Protein AF-A0A399SM06-F1 (afdb_monomer)

Radius of gyration: 17.56 Å; Cα contacts (8 Å, |Δi|>4): 265; chains: 1; bounding box: 38×31×72 Å

Foldseek 3Di:
DEEEEFAAQLACQSLVQCVQQLHAYHYDPNRNNCDDDRYQPVVQVQLVDPPGLVPAQEYEYGADHDPHPSVLVSLLDPSYAAEYEADNVDDDPQRNVRHNYYYPDDHDDDHDPDPVVSNVNSCVRSVVSVVVVVVVVVVVPDDDDPPDPDD

Nearest PDB structures (foldseek):
  6o0j-assembly1_B  TM=7.279E-01  e=5.214E-04  Mycobacterium tuberculosis H37Rv
  5esu-assembly1_D  TM=7.263E-01  e=1.243E-03  Mycobacterium tuberculosis H37Rv
  5eso-assembly1_D  TM=7.348E-01  e=1.592E-03  Mycobacterium tuberculosis H37Rv
  5esu-assembly1_C  TM=7.561E-01  e=4.296E-03  Mycobacterium tuberculosis H37Rv
  5z2u-assembly1_H  TM=7.060E-01  e=1.312E-02  Escherichia coli K-12

Solvent-accessible surface area (backbone atoms only — not comparable to full-atom values): 8431 Å² total; per-residue (Å²): 90,62,36,30,34,19,8,40,75,26,36,53,63,43,37,54,51,17,59,73,61,50,23,33,24,40,39,36,83,70,5,61,26,66,52,72,94,42,42,21,85,43,35,72,64,42,44,76,34,88,85,43,43,82,60,44,36,29,39,40,33,20,37,43,72,80,91,51,76,58,56,50,52,55,37,46,36,92,74,26,49,17,34,37,44,48,82,70,90,62,78,80,81,47,49,82,76,34,62,72,44,74,44,76,70,85,80,82,77,88,75,69,96,50,62,67,60,42,51,48,56,26,47,54,49,39,51,53,26,47,52,54,50,53,52,51,53,53,61,72,68,52,80,81,71,79,82,76,80,76,134

Sequence (151 aa):
RTLVVAGHAAGEAAEELARAGGWPLAAEISSGSHFGPNLVVSFRELLAREGFGDRVERVIVYGHPTLTREVPLLVGREDVEAIVVGSTGGEDYDPRHRVTARPAAVRVVGAPADPADARRWLGTWVQASRAILDEATAAESAPLLPSGTTP

Secondary structure (DSSP, 8-state):
-EEEEE-BT--THHHHHHHHHT--EEE-GGGS---STTB-TTHHHHHHSTTTGGG--EEEEESB--S-SHHHHHHT-TTSEEEEES--SSS---GGG---B--S-----S--S-HHHHHHHHHHHHHHHHHHHHHHHHHHTS---------

Mean predicted aligned error: 5.32 Å

pLDDT: mean 92.34, std 9.84, range [53.38, 98.81]

Organism: NCBI:txid2301718

Structure (mmCIF, N/CA/C/O backbone):
data_AF-A0A399SM06-F1
#
_entry.id   AF-A0A399SM06-F1
#
loop_
_atom_site.group_PDB
_atom_site.id
_atom_site.type_symbol
_atom_site.label_atom_id
_atom_site.label_alt_id
_atom_site.label_comp_id
_atom_site.label_asym_id
_atom_site.label_entity_id
_atom_site.label_seq_id
_atom_site.pdbx_PDB_ins_code
_atom_site.Cartn_x
_atom_site.Cartn_y
_atom_site.Cartn_z
_atom_site.occupancy
_atom_site.B_iso_or_equiv
_atom_site.auth_seq_id
_atom_site.auth_comp_id
_atom_site.auth_asym_id
_atom_site.auth_atom_id
_atom_site.pdbx_PDB_model_num
ATOM 1 N N . ARG A 1 1 ? -7.417 -4.287 -5.714 1.00 96.38 1 ARG A N 1
ATOM 2 C CA . ARG A 1 1 ? -7.334 -3.244 -4.664 1.00 96.38 1 ARG A CA 1
ATOM 3 C C . ARG A 1 1 ? -5.888 -3.032 -4.254 1.00 96.38 1 ARG A C 1
ATOM 5 O O . ARG A 1 1 ? -5.252 -3.978 -3.803 1.00 96.38 1 ARG A O 1
ATOM 12 N N . THR A 1 2 ? -5.372 -1.818 -4.447 1.00 98.38 2 THR A N 1
ATOM 13 C CA . THR A 1 2 ? -3.944 -1.505 -4.276 1.00 98.38 2 THR A CA 1
ATOM 14 C C . THR A 1 2 ? -3.687 -0.769 -2.963 1.00 98.38 2 THR A C 1
ATOM 16 O O . THR A 1 2 ? -4.430 0.158 -2.636 1.00 98.38 2 THR A O 1
ATOM 19 N N . LEU A 1 3 ? -2.627 -1.145 -2.252 1.00 98.75 3 LEU A N 1
ATOM 20 C CA . LEU A 1 3 ? -2.037 -0.388 -1.144 1.00 98.75 3 LEU A CA 1
ATOM 21 C C . LEU A 1 3 ? -0.615 0.034 -1.532 1.00 98.75 3 LEU A C 1
ATOM 23 O O . LEU A 1 3 ? 0.152 -0.790 -2.035 1.00 98.75 3 LEU A O 1
ATOM 27 N N . VAL A 1 4 ? -0.253 1.294 -1.287 1.00 98.75 4 VAL A N 1
ATOM 28 C CA . VAL A 1 4 ? 1.141 1.743 -1.395 1.00 98.75 4 VAL A CA 1
ATOM 29 C C . VAL A 1 4 ? 1.762 1.734 -0.005 1.00 98.75 4 VAL A C 1
ATOM 31 O O . VAL A 1 4 ? 1.170 2.252 0.943 1.00 98.75 4 VAL A O 1
ATOM 34 N N . VAL A 1 5 ? 2.946 1.142 0.118 1.00 98.44 5 VAL A N 1
ATOM 35 C CA . VAL A 1 5 ? 3.715 1.095 1.363 1.00 98.44 5 VAL A CA 1
ATOM 36 C C . VAL A 1 5 ? 5.031 1.831 1.162 1.00 98.44 5 VAL A C 1
ATOM 38 O O . VAL A 1 5 ? 5.749 1.562 0.201 1.00 98.44 5 VAL A O 1
ATOM 41 N N . ALA A 1 6 ? 5.360 2.733 2.081 1.00 97.31 6 ALA A N 1
ATOM 42 C CA . ALA A 1 6 ? 6.620 3.463 2.072 1.00 97.31 6 ALA A CA 1
ATOM 43 C C . ALA A 1 6 ? 7.412 3.142 3.343 1.00 97.31 6 ALA A C 1
ATOM 45 O O . ALA A 1 6 ? 7.026 3.532 4.445 1.00 97.31 6 ALA A O 1
ATOM 46 N N . GLY A 1 7 ? 8.511 2.412 3.181 1.00 94.81 7 GLY A N 1
ATOM 47 C CA . GLY A 1 7 ? 9.475 2.131 4.238 1.00 94.81 7 GLY A CA 1
ATOM 48 C C . GLY A 1 7 ? 10.651 3.104 4.238 1.00 94.81 7 GLY A C 1
ATOM 49 O O . GLY A 1 7 ? 10.652 4.092 3.505 1.00 94.81 7 GLY A O 1
ATOM 50 N N . HIS A 1 8 ? 11.674 2.816 5.040 1.00 92.44 8 HIS A N 1
ATOM 51 C CA . HIS A 1 8 ? 12.915 3.589 5.074 1.00 92.44 8 HIS A CA 1
ATOM 52 C C . HIS A 1 8 ? 13.492 3.797 3.664 1.00 92.44 8 HIS A C 1
ATOM 54 O O . HIS A 1 8 ? 13.526 2.864 2.864 1.00 92.44 8 HIS A O 1
ATOM 60 N N . ALA A 1 9 ? 13.946 5.021 3.380 1.00 90.56 9 ALA A N 1
ATOM 61 C CA . ALA A 1 9 ? 14.507 5.428 2.089 1.00 90.56 9 ALA A CA 1
ATOM 62 C C . ALA A 1 9 ? 13.548 5.326 0.878 1.00 90.56 9 ALA A C 1
ATOM 64 O O . ALA A 1 9 ? 14.006 5.313 -0.261 1.00 90.56 9 ALA A O 1
ATOM 65 N N . ALA A 1 10 ? 12.226 5.303 1.091 1.00 93.75 10 ALA A N 1
ATOM 66 C CA . ALA A 1 10 ? 11.247 5.340 -0.001 1.00 93.75 10 ALA A CA 1
ATOM 67 C C . ALA A 1 10 ? 11.286 6.646 -0.821 1.00 93.75 10 ALA A C 1
ATOM 69 O O . ALA A 1 10 ? 11.052 6.617 -2.030 1.00 93.75 10 ALA A O 1
ATOM 70 N N . GLY A 1 11 ? 11.563 7.782 -0.169 1.00 93.69 11 GLY A N 1
ATOM 71 C CA . GLY A 1 11 ? 11.468 9.111 -0.780 1.00 93.69 11 GLY A CA 1
ATOM 72 C C . GLY A 1 11 ? 10.021 9.508 -1.086 1.00 93.69 11 GLY A C 1
ATOM 73 O O . GLY A 1 11 ? 9.090 8.821 -0.681 1.00 93.69 11 GLY A O 1
ATOM 74 N N . GLU A 1 12 ? 9.819 10.613 -1.805 1.00 96.25 12 GLU A N 1
ATOM 75 C CA . GLU A 1 12 ? 8.484 11.182 -2.084 1.00 96.25 12 GLU A CA 1
ATOM 76 C C . GLU A 1 12 ? 7.689 10.400 -3.148 1.00 96.25 12 GLU A C 1
ATOM 78 O O . GLU A 1 12 ? 6.464 10.486 -3.205 1.00 96.25 12 GLU A O 1
ATOM 83 N N . ALA A 1 13 ? 8.365 9.568 -3.949 1.00 96.19 13 ALA A N 1
ATOM 84 C CA . ALA A 1 13 ? 7.762 8.832 -5.063 1.00 96.19 13 ALA A CA 1
ATOM 85 C C . ALA A 1 13 ? 6.613 7.896 -4.640 1.00 96.19 13 ALA A C 1
ATOM 87 O O . ALA A 1 13 ? 5.709 7.622 -5.434 1.00 96.19 13 ALA A O 1
ATOM 88 N N . ALA A 1 14 ? 6.626 7.399 -3.398 1.00 97.62 14 ALA A N 1
ATOM 89 C CA . ALA A 1 14 ? 5.539 6.571 -2.887 1.00 97.62 14 ALA A CA 1
ATOM 90 C C . ALA A 1 14 ? 4.258 7.395 -2.665 1.00 97.62 14 ALA A C 1
ATOM 92 O O . ALA A 1 14 ? 3.171 6.944 -3.037 1.00 97.62 14 ALA A O 1
ATOM 93 N N . GLU A 1 15 ? 4.373 8.610 -2.118 1.00 98.44 15 GLU A N 1
ATOM 94 C CA . GLU A 1 15 ? 3.243 9.537 -1.987 1.00 98.44 15 GLU A CA 1
ATOM 95 C C . GLU A 1 15 ? 2.705 9.960 -3.352 1.00 98.44 15 GLU A C 1
ATOM 97 O O . GLU A 1 15 ? 1.494 9.889 -3.576 1.00 98.44 15 GLU A O 1
ATOM 102 N N . GLU A 1 16 ? 3.591 10.302 -4.289 1.00 98.19 16 GLU A N 1
ATOM 103 C CA . GLU A 1 16 ? 3.208 10.685 -5.650 1.00 98.19 16 GLU A CA 1
ATOM 104 C C . GLU A 1 16 ? 2.416 9.576 -6.350 1.00 98.19 16 GLU A C 1
ATOM 106 O O . GLU A 1 16 ? 1.356 9.832 -6.934 1.00 98.19 16 GLU A O 1
ATOM 111 N N . LEU A 1 17 ? 2.889 8.326 -6.256 1.00 98.44 17 LEU A N 1
ATOM 112 C CA . LEU A 1 17 ? 2.197 7.182 -6.840 1.00 98.44 17 LEU A CA 1
ATOM 113 C C . LEU A 1 17 ? 0.842 6.947 -6.164 1.00 98.44 17 LEU A C 1
ATOM 115 O O . LEU A 1 17 ? -0.163 6.749 -6.855 1.00 98.44 17 LEU A O 1
ATOM 119 N N . ALA A 1 18 ? 0.800 6.975 -4.829 1.00 98.56 18 ALA A N 1
ATOM 120 C CA . ALA A 1 18 ? -0.436 6.792 -4.077 1.00 98.56 18 ALA A CA 1
ATOM 121 C C . ALA A 1 18 ? -1.475 7.850 -4.465 1.00 98.56 18 ALA A C 1
ATOM 123 O O . ALA A 1 18 ? -2.635 7.513 -4.723 1.00 98.56 18 ALA A O 1
ATOM 124 N N . ARG A 1 19 ? -1.050 9.113 -4.579 1.00 98.19 19 ARG A N 1
ATOM 125 C CA . ARG A 1 19 ? -1.890 10.232 -5.008 1.00 98.19 19 ARG A CA 1
ATOM 126 C C . ARG A 1 19 ? -2.387 10.048 -6.437 1.00 98.19 19 ARG A C 1
ATOM 128 O O . ARG A 1 19 ? -3.592 10.144 -6.664 1.00 98.19 19 ARG A O 1
ATOM 135 N N . ALA A 1 20 ? -1.495 9.740 -7.378 1.00 97.50 20 ALA A N 1
ATOM 136 C CA . ALA A 1 20 ? -1.847 9.528 -8.781 1.00 97.50 20 ALA A CA 1
ATOM 137 C C . ALA A 1 20 ? -2.831 8.360 -8.970 1.00 97.50 20 ALA A C 1
ATOM 139 O O . ALA A 1 20 ? -3.706 8.417 -9.833 1.00 97.50 20 ALA A O 1
ATOM 140 N N . GLY A 1 21 ? -2.702 7.309 -8.155 1.00 97.12 21 GLY A N 1
ATOM 141 C CA . GLY A 1 21 ? -3.565 6.127 -8.204 1.00 97.12 21 GLY A CA 1
ATOM 142 C C . GLY A 1 21 ? -4.867 6.258 -7.418 1.00 97.12 21 GLY A C 1
ATOM 143 O O . GLY A 1 21 ? -5.770 5.442 -7.602 1.00 97.12 21 GLY A O 1
ATOM 144 N N . GLY A 1 22 ? -4.977 7.258 -6.538 1.00 97.75 22 GLY A N 1
ATOM 145 C CA . GLY A 1 22 ? -6.063 7.328 -5.564 1.00 97.75 22 GLY A CA 1
ATOM 146 C C . GLY A 1 22 ? -6.049 6.131 -4.610 1.00 97.75 22 GLY A C 1
ATOM 147 O O . GLY A 1 22 ? -7.100 5.559 -4.327 1.00 97.75 22 GLY A O 1
ATOM 148 N N . TRP A 1 23 ? -4.865 5.710 -4.161 1.00 98.62 23 TRP A N 1
ATOM 149 C CA . TRP A 1 23 ? -4.676 4.546 -3.291 1.00 98.62 23 TRP A CA 1
ATOM 150 C C . TRP A 1 23 ? -4.242 4.953 -1.884 1.00 98.62 23 TRP A C 1
ATOM 152 O O . TRP A 1 23 ? -3.543 5.959 -1.750 1.00 98.62 23 TRP A O 1
ATOM 162 N N . PRO A 1 24 ? -4.632 4.193 -0.843 1.00 98.81 24 PRO A N 1
ATOM 163 C CA . PRO A 1 24 ? -4.144 4.418 0.513 1.00 98.81 24 PRO A CA 1
ATOM 164 C C . PRO A 1 24 ? -2.618 4.305 0.578 1.00 98.81 24 PRO A C 1
ATOM 166 O O . PRO A 1 24 ? -2.021 3.454 -0.091 1.00 98.81 24 PRO A O 1
ATOM 169 N N . LEU A 1 25 ? -2.011 5.159 1.404 1.00 98.81 25 LEU A N 1
ATOM 170 C CA . LEU A 1 25 ? -0.574 5.201 1.656 1.00 98.81 25 LEU A CA 1
ATOM 171 C C . LEU A 1 25 ? -0.278 4.816 3.108 1.00 98.81 25 LEU A C 1
ATOM 173 O O . LEU A 1 25 ? -0.584 5.566 4.034 1.00 98.8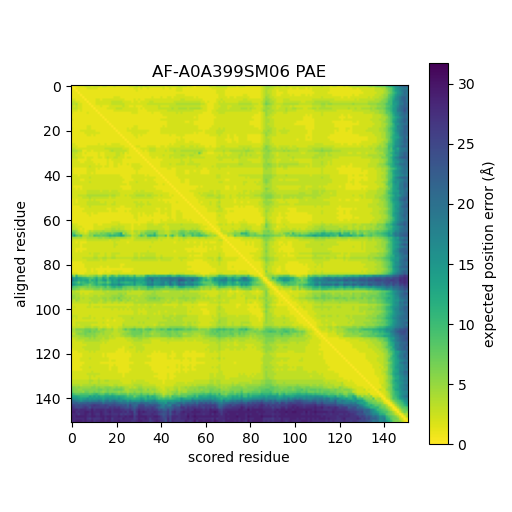1 25 LEU A O 1
ATOM 177 N N . ALA A 1 26 ? 0.357 3.663 3.293 1.00 98.44 26 ALA A N 1
ATOM 178 C CA . ALA A 1 26 ? 0.930 3.226 4.559 1.00 98.44 26 ALA A CA 1
ATOM 179 C C . ALA A 1 26 ? 2.416 3.608 4.590 1.00 98.44 26 ALA A C 1
ATOM 181 O O . ALA A 1 26 ? 3.271 2.867 4.104 1.00 98.44 26 ALA A O 1
ATOM 182 N N . ALA A 1 27 ? 2.722 4.793 5.113 1.00 97.94 27 ALA A N 1
ATOM 183 C CA . ALA A 1 27 ? 4.086 5.305 5.167 1.00 97.94 27 ALA A CA 1
ATOM 184 C C . ALA A 1 27 ? 4.643 5.234 6.589 1.00 97.94 27 ALA A C 1
ATOM 186 O O . ALA A 1 27 ? 3.981 5.625 7.544 1.00 97.94 27 ALA A O 1
ATOM 187 N N . GLU A 1 28 ? 5.882 4.777 6.733 1.00 95.50 28 GLU A N 1
ATOM 188 C CA . GLU A 1 28 ? 6.651 4.926 7.968 1.00 95.50 28 GLU A CA 1
ATOM 189 C C . GLU A 1 28 ? 7.140 6.372 8.106 1.00 95.50 28 GLU A C 1
ATOM 191 O O . GLU A 1 28 ? 7.423 7.036 7.110 1.00 95.50 28 GLU A O 1
ATOM 196 N N . ILE A 1 29 ? 7.293 6.876 9.333 1.00 94.44 29 ILE A N 1
ATOM 197 C CA . ILE A 1 29 ? 7.776 8.252 9.566 1.00 94.44 29 ILE A CA 1
ATOM 198 C C . ILE A 1 29 ? 9.169 8.467 8.944 1.00 94.44 29 ILE A C 1
ATOM 200 O O . ILE A 1 29 ? 9.463 9.532 8.412 1.00 94.44 29 ILE A O 1
ATOM 204 N N . SER A 1 30 ? 10.009 7.429 8.939 1.00 92.31 30 SER A N 1
ATOM 205 C CA . SER A 1 30 ? 11.358 7.429 8.357 1.00 92.31 30 SER A CA 1
ATOM 206 C C . SER A 1 30 ? 11.394 7.308 6.827 1.00 92.31 30 SER A C 1
ATOM 208 O O . SER A 1 30 ? 12.481 7.267 6.248 1.00 92.31 30 SER A O 1
ATOM 210 N N . SER A 1 31 ? 10.239 7.214 6.161 1.00 94.38 31 SER A N 1
ATOM 211 C CA . SER A 1 31 ? 10.170 6.918 4.726 1.00 94.38 31 SER A CA 1
ATOM 212 C C . SER A 1 31 ? 10.469 8.104 3.815 1.00 94.38 31 SER A C 1
ATOM 214 O O . SER A 1 31 ? 10.844 7.910 2.661 1.00 94.38 31 SER A O 1
ATOM 216 N N . GLY A 1 32 ? 10.276 9.330 4.309 1.00 95.12 32 GLY A N 1
ATOM 217 C CA . GLY A 1 32 ? 10.229 10.521 3.458 1.00 95.12 32 GLY A CA 1
ATOM 218 C C . GLY A 1 32 ? 8.938 10.642 2.636 1.00 95.12 32 GLY A C 1
ATOM 219 O O . GLY A 1 32 ? 8.870 11.498 1.770 1.00 95.12 32 GLY A O 1
ATOM 220 N N . SER A 1 33 ? 7.921 9.814 2.910 1.00 96.94 33 SER A N 1
ATOM 221 C CA . SER A 1 33 ? 6.596 9.816 2.262 1.00 96.94 33 SER A CA 1
ATOM 222 C C . SER A 1 33 ? 5.439 9.952 3.263 1.00 96.94 33 SER A C 1
ATOM 224 O O . SER A 1 33 ? 4.277 9.761 2.917 1.00 96.94 33 SER A O 1
ATOM 226 N N . HIS A 1 34 ? 5.724 10.257 4.533 1.00 97.19 34 HIS A N 1
ATOM 227 C CA . HIS A 1 34 ? 4.715 10.349 5.596 1.00 97.19 34 HIS A CA 1
ATOM 228 C C . HIS A 1 34 ? 3.930 11.677 5.544 1.00 97.19 34 HIS A C 1
ATOM 230 O O . HIS A 1 34 ? 3.930 12.467 6.490 1.00 97.19 34 HIS A O 1
ATOM 236 N N . PHE A 1 35 ? 3.281 11.952 4.414 1.00 97.69 35 PHE A N 1
ATOM 237 C CA . PHE A 1 35 ? 2.469 13.145 4.186 1.00 97.69 35 PHE A CA 1
ATOM 238 C C . PHE A 1 35 ? 1.405 12.894 3.107 1.00 97.69 35 PHE A C 1
ATOM 240 O O . PHE A 1 35 ? 1.320 11.818 2.522 1.00 97.69 35 PHE A O 1
ATOM 247 N N . GLY A 1 36 ? 0.583 13.911 2.844 1.00 97.56 36 GLY A N 1
ATOM 248 C CA . GLY A 1 36 ? -0.374 13.901 1.741 1.00 97.56 36 GLY A CA 1
ATOM 249 C C . GLY A 1 36 ? -1.776 13.408 2.120 1.00 97.56 36 GLY A C 1
ATOM 250 O O . GLY A 1 36 ? -2.009 12.901 3.218 1.00 97.56 36 GLY A O 1
ATOM 251 N N . PRO A 1 37 ? -2.753 13.586 1.213 1.00 97.25 37 PRO A N 1
ATOM 252 C CA . PRO A 1 37 ? -4.167 13.334 1.496 1.00 97.25 37 PRO A CA 1
ATOM 253 C C . PRO A 1 37 ? -4.514 11.846 1.626 1.00 97.25 37 PRO A C 1
ATOM 255 O O . PRO A 1 37 ? -5.540 11.511 2.217 1.00 97.25 37 PRO A O 1
ATOM 258 N N . ASN A 1 38 ? -3.670 10.966 1.084 1.00 98.62 38 ASN A N 1
ATOM 259 C CA . ASN A 1 38 ? -3.899 9.523 1.067 1.00 98.62 38 ASN A CA 1
ATOM 260 C C . ASN A 1 38 ? -3.225 8.796 2.238 1.00 98.62 38 ASN A C 1
ATOM 262 O O . ASN A 1 38 ? -3.347 7.573 2.344 1.00 98.62 38 ASN A O 1
ATOM 266 N N . LEU A 1 39 ? -2.504 9.532 3.089 1.00 98.56 39 LEU A N 1
ATOM 267 C CA . LEU A 1 39 ? -1.793 8.983 4.231 1.00 98.56 39 LEU A CA 1
ATOM 268 C C . LEU A 1 39 ? -2.762 8.318 5.213 1.00 98.56 39 LEU A C 1
ATOM 270 O O . LEU A 1 39 ? -3.734 8.917 5.677 1.00 98.56 39 LEU A O 1
ATOM 274 N N . VAL A 1 40 ? -2.438 7.081 5.563 1.00 98.44 40 VAL A N 1
ATOM 275 C CA . VAL A 1 40 ? -3.092 6.296 6.601 1.00 98.44 40 VAL A CA 1
ATOM 276 C C . VAL A 1 40 ? -2.146 6.268 7.795 1.00 98.44 40 VAL A C 1
ATOM 278 O O . VAL A 1 40 ? -1.221 5.467 7.840 1.00 98.44 40 VAL A O 1
ATOM 281 N N . VAL A 1 41 ? -2.350 7.155 8.764 1.00 97.00 41 VAL A N 1
ATOM 282 C CA . VAL A 1 41 ? -1.455 7.285 9.928 1.00 97.00 41 VAL A CA 1
ATOM 283 C C . VAL A 1 41 ? -1.513 6.033 10.811 1.00 97.00 41 VAL A C 1
ATOM 285 O O . VAL A 1 41 ? -0.487 5.502 11.228 1.00 97.00 41 VAL A O 1
ATOM 288 N N . SER A 1 42 ? -2.713 5.494 11.022 1.00 96.75 42 SER A N 1
ATOM 289 C CA . SER A 1 42 ? -2.966 4.314 11.859 1.00 96.75 42 SER A CA 1
ATOM 290 C C . SER A 1 42 ? -2.861 3.004 11.069 1.00 96.75 42 SER A C 1
ATOM 292 O O . SER A 1 42 ? -3.524 2.018 11.393 1.00 96.75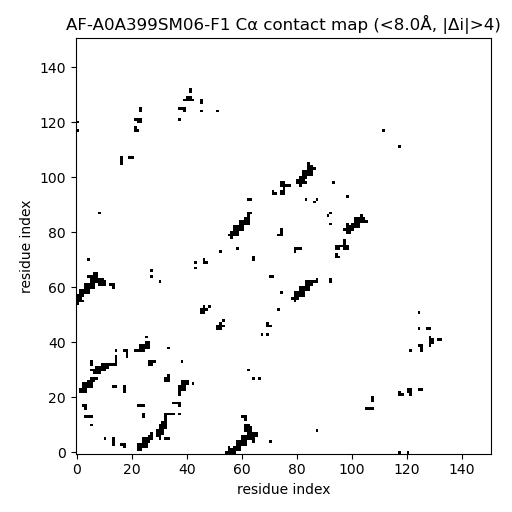 42 SER A O 1
ATOM 294 N N . PHE A 1 43 ? -2.050 2.972 10.002 1.00 96.62 43 PHE A N 1
ATOM 295 C CA . PHE A 1 43 ? -1.979 1.827 9.086 1.00 96.62 43 PHE A CA 1
ATOM 296 C C . PHE A 1 43 ? -1.595 0.520 9.784 1.00 96.62 43 PHE A C 1
ATOM 298 O O . PHE A 1 43 ? -2.071 -0.537 9.386 1.00 96.62 43 PHE A O 1
ATOM 305 N N . ARG A 1 44 ? -0.765 0.584 10.832 1.00 94.69 44 ARG A N 1
ATOM 306 C CA . ARG A 1 44 ? -0.317 -0.589 11.599 1.00 94.69 44 ARG A CA 1
ATOM 307 C C . ARG A 1 44 ? -1.491 -1.349 12.207 1.00 94.69 44 ARG A C 1
ATOM 309 O O . ARG A 1 44 ? -1.577 -2.560 12.061 1.00 94.69 44 ARG A O 1
ATOM 316 N N . GLU A 1 45 ? -2.405 -0.621 12.842 1.00 95.38 45 GLU A N 1
ATOM 317 C CA . GLU A 1 45 ? -3.613 -1.198 13.429 1.00 95.38 45 GLU A CA 1
ATOM 318 C C . GLU A 1 45 ? -4.577 -1.672 12.338 1.00 95.38 45 GLU A C 1
ATOM 320 O O . GLU A 1 45 ? -5.091 -2.786 12.398 1.00 95.38 45 GLU A O 1
ATOM 325 N N . LEU A 1 46 ? -4.785 -0.853 11.302 1.00 97.44 46 LEU A N 1
ATOM 326 C CA . LEU A 1 46 ? -5.707 -1.186 10.219 1.00 97.44 46 LEU A CA 1
ATOM 327 C C . LEU A 1 46 ? -5.271 -2.428 9.439 1.00 97.44 46 LEU A C 1
ATOM 329 O O . LEU A 1 46 ? -6.118 -3.237 9.090 1.00 97.44 46 LEU A O 1
ATOM 333 N N . LEU A 1 47 ? -3.974 -2.644 9.213 1.00 96.75 47 LEU A N 1
ATOM 334 C CA . LEU A 1 47 ? -3.486 -3.849 8.536 1.00 96.75 47 LEU A CA 1
ATOM 335 C C . LEU A 1 47 ? -3.856 -5.148 9.270 1.00 96.75 47 LEU A C 1
ATOM 337 O O . LEU A 1 47 ? -4.005 -6.178 8.617 1.00 96.75 47 LEU A O 1
ATOM 341 N N . ALA A 1 48 ? -4.018 -5.100 10.594 1.00 94.19 48 ALA A N 1
ATOM 342 C CA . ALA A 1 48 ? -4.430 -6.241 11.409 1.00 94.19 48 ALA A CA 1
ATOM 343 C C . ALA A 1 48 ? -5.961 -6.384 11.538 1.00 94.19 48 ALA A C 1
ATOM 345 O O . ALA A 1 48 ? -6.435 -7.389 12.068 1.00 94.19 48 ALA A O 1
ATOM 346 N N . ARG A 1 49 ? -6.742 -5.396 11.078 1.00 95.38 49 ARG A N 1
ATOM 347 C CA . ARG A 1 49 ? -8.209 -5.385 11.173 1.00 95.38 49 ARG A CA 1
ATOM 348 C C . ARG A 1 49 ? -8.851 -6.024 9.940 1.00 95.38 49 ARG A C 1
ATOM 350 O O . ARG A 1 49 ? -8.401 -5.829 8.813 1.00 95.38 49 ARG A O 1
ATOM 357 N N . GLU A 1 50 ? -9.943 -6.752 10.166 1.00 94.88 50 GLU A N 1
ATOM 358 C CA . GLU A 1 50 ? -10.786 -7.297 9.097 1.00 94.88 50 GLU A CA 1
ATOM 359 C C . GLU A 1 50 ? -11.347 -6.168 8.219 1.00 94.88 50 GLU A C 1
ATOM 361 O O . GLU A 1 50 ? -11.721 -5.097 8.710 1.00 94.88 50 GLU A O 1
ATOM 366 N N . GLY A 1 51 ? -11.406 -6.400 6.910 1.00 95.06 51 GLY A N 1
ATOM 367 C CA . GLY A 1 51 ? -11.872 -5.428 5.927 1.00 95.06 51 GLY A CA 1
ATOM 368 C C . GLY A 1 51 ? -10.786 -4.509 5.357 1.00 95.06 51 GLY A C 1
ATOM 369 O O . GLY A 1 51 ? -11.092 -3.709 4.465 1.00 95.06 51 GLY A O 1
ATOM 370 N N . PHE A 1 52 ? -9.543 -4.633 5.821 1.00 97.50 52 PHE A N 1
ATOM 371 C CA . PHE A 1 52 ? -8.405 -3.804 5.435 1.00 97.50 52 PHE A CA 1
ATOM 372 C C . PHE A 1 52 ? -7.296 -4.655 4.825 1.00 97.50 52 PHE A C 1
ATOM 374 O O . PHE A 1 52 ? -7.281 -4.838 3.605 1.00 97.50 52 PHE A O 1
ATOM 381 N N . GLY A 1 53 ? -6.369 -5.161 5.647 1.00 96.50 53 GLY A N 1
ATOM 382 C CA . GLY A 1 53 ? -5.212 -5.924 5.180 1.00 96.50 53 GLY A CA 1
ATOM 383 C C . GLY A 1 53 ? -5.630 -7.136 4.352 1.00 96.50 53 GLY A C 1
ATOM 384 O O . GLY A 1 53 ? -5.133 -7.322 3.246 1.00 96.50 53 GLY A O 1
ATOM 385 N N . ASP A 1 54 ? -6.617 -7.892 4.830 1.00 96.44 54 ASP A N 1
ATOM 386 C CA . ASP A 1 54 ? -7.250 -9.047 4.175 1.00 96.44 54 ASP A CA 1
ATOM 387 C C . ASP A 1 54 ? -7.837 -8.735 2.785 1.00 96.44 54 ASP A C 1
ATOM 389 O O . ASP A 1 54 ? -7.835 -9.603 1.916 1.00 96.44 54 ASP A O 1
ATOM 393 N N . ARG A 1 55 ? -8.259 -7.493 2.525 1.00 97.69 55 ARG A N 1
ATOM 394 C CA . ARG A 1 55 ? -8.850 -7.074 1.237 1.00 97.69 55 ARG A CA 1
ATOM 395 C C . ARG A 1 55 ? -7.854 -6.479 0.243 1.00 97.69 55 ARG A C 1
ATOM 397 O O . ARG A 1 55 ? -8.263 -6.055 -0.842 1.00 97.69 55 ARG A O 1
ATOM 404 N N . VAL A 1 56 ? -6.578 -6.377 0.609 1.00 98.44 56 VAL A N 1
ATOM 405 C CA . VAL A 1 56 ? -5.517 -5.959 -0.314 1.00 98.44 56 VAL A CA 1
ATOM 406 C C . VAL A 1 56 ? -5.263 -7.080 -1.322 1.00 98.44 56 VAL A C 1
ATOM 408 O O . VAL A 1 56 ? -5.085 -8.224 -0.932 1.00 98.44 56 VAL A O 1
ATOM 411 N N . GLU A 1 57 ? -5.211 -6.728 -2.607 1.00 98.19 57 GLU A N 1
ATOM 412 C CA . GLU A 1 57 ? -4.908 -7.655 -3.716 1.00 98.19 57 GLU A CA 1
ATOM 413 C C . GLU A 1 57 ? -3.554 -7.327 -4.367 1.00 98.19 57 GLU A C 1
ATOM 415 O O . GLU A 1 57 ? -2.951 -8.155 -5.042 1.00 98.19 57 GLU A O 1
ATOM 420 N N . ARG A 1 58 ? -3.071 -6.091 -4.191 1.00 98.56 58 ARG A N 1
ATOM 421 C CA . ARG A 1 58 ? -1.777 -5.624 -4.690 1.00 98.56 58 ARG A CA 1
ATOM 422 C C . ARG A 1 58 ? -1.125 -4.699 -3.677 1.00 98.56 58 ARG A C 1
ATOM 424 O O . ARG A 1 58 ? -1.767 -3.758 -3.203 1.00 98.56 58 ARG A O 1
ATOM 431 N N . VAL A 1 59 ? 0.159 -4.908 -3.420 1.00 98.50 59 VAL A N 1
ATOM 432 C CA . VAL A 1 59 ? 0.988 -4.007 -2.619 1.00 98.50 59 VAL A CA 1
ATOM 433 C C . VAL A 1 59 ? 2.158 -3.490 -3.447 1.00 98.50 59 VAL A C 1
ATOM 435 O O . VAL A 1 59 ? 2.863 -4.261 -4.095 1.00 98.50 59 VAL A O 1
ATOM 438 N N . ILE A 1 60 ? 2.348 -2.171 -3.442 1.00 98.44 60 ILE A N 1
ATOM 439 C CA . ILE A 1 60 ? 3.490 -1.512 -4.082 1.00 98.44 60 ILE A CA 1
ATOM 440 C C . ILE A 1 60 ? 4.355 -0.926 -2.976 1.00 98.44 60 ILE A C 1
ATOM 442 O O . ILE A 1 60 ? 3.937 0.006 -2.289 1.00 98.44 60 ILE A O 1
ATOM 446 N N . VAL A 1 61 ? 5.536 -1.499 -2.781 1.00 97.75 61 VAL A N 1
ATOM 447 C CA . VAL A 1 61 ? 6.458 -1.152 -1.703 1.00 97.75 61 VAL A CA 1
ATOM 448 C C . VAL A 1 61 ? 7.589 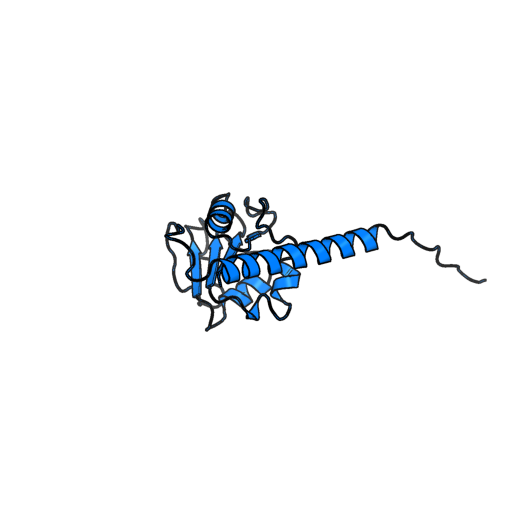-0.300 -2.256 1.00 97.75 61 VAL A C 1
ATOM 450 O O . VAL A 1 61 ? 8.264 -0.694 -3.204 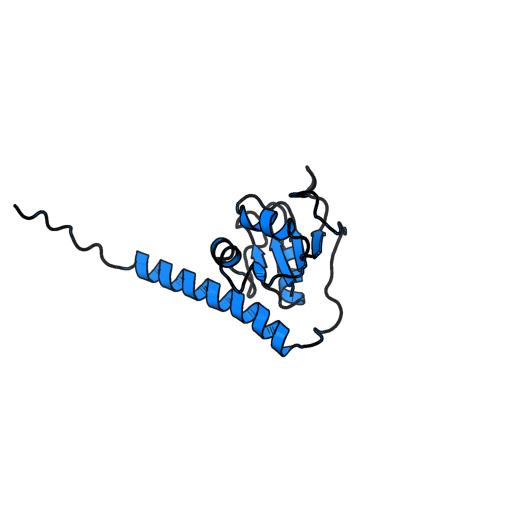1.00 97.75 61 VAL A O 1
ATOM 453 N N . TYR A 1 62 ? 7.818 0.843 -1.626 1.00 96.69 62 TYR A N 1
ATOM 454 C CA . TYR A 1 62 ? 9.007 1.664 -1.811 1.00 96.69 62 TYR A CA 1
ATOM 455 C C . TYR A 1 62 ? 9.881 1.579 -0.559 1.00 96.69 62 TYR A C 1
ATOM 457 O O . TYR A 1 62 ? 9.370 1.623 0.564 1.00 96.69 62 TYR A O 1
ATOM 465 N N . GLY A 1 63 ? 11.197 1.496 -0.754 1.00 93.25 63 GLY A N 1
ATOM 466 C CA . GLY A 1 63 ? 12.163 1.419 0.341 1.00 93.25 63 GLY A CA 1
ATOM 467 C C . GLY A 1 63 ? 12.050 0.133 1.169 1.00 93.25 63 GLY A C 1
ATOM 468 O O . GLY A 1 63 ? 11.600 -0.907 0.684 1.00 93.25 63 GLY A O 1
ATOM 469 N N . HIS A 1 64 ? 12.451 0.217 2.439 1.00 93.25 64 HIS A N 1
ATOM 470 C CA . HIS A 1 64 ? 12.469 -0.906 3.382 1.00 93.25 64 HIS A CA 1
ATOM 471 C C . HIS A 1 64 ? 11.536 -0.692 4.569 1.00 93.25 64 HIS A C 1
ATOM 473 O O . HIS A 1 64 ? 11.879 0.046 5.494 1.00 93.25 64 HIS A O 1
ATOM 479 N N . PRO A 1 65 ? 10.358 -1.329 4.586 1.00 93.56 65 PRO A N 1
ATOM 480 C CA . PRO A 1 65 ? 9.498 -1.329 5.763 1.00 93.56 65 PRO A CA 1
ATOM 481 C C . PRO A 1 65 ? 10.189 -2.022 6.946 1.00 93.56 65 PRO A C 1
ATOM 483 O O . PRO A 1 65 ? 10.582 -3.187 6.841 1.00 93.56 65 PRO A O 1
ATOM 486 N N . THR A 1 66 ? 10.334 -1.316 8.068 1.00 88.44 66 THR A N 1
ATOM 487 C CA . THR A 1 66 ? 11.098 -1.776 9.249 1.00 88.44 66 THR A CA 1
ATOM 488 C C . THR A 1 66 ? 10.346 -1.652 10.572 1.00 88.44 66 THR A C 1
ATOM 490 O O . THR A 1 66 ? 10.720 -2.295 11.553 1.00 88.44 66 THR A O 1
ATOM 493 N N . LEU A 1 67 ? 9.271 -0.865 10.625 1.00 83.94 67 LEU A N 1
ATOM 494 C CA . LEU A 1 67 ? 8.578 -0.506 11.866 1.00 83.94 67 LEU A CA 1
ATOM 495 C C . LEU A 1 67 ? 7.314 -1.338 12.122 1.00 83.94 67 LEU A C 1
ATOM 497 O O . LEU A 1 67 ? 6.692 -1.214 13.180 1.00 83.94 67 LEU A O 1
ATOM 501 N N . THR A 1 68 ? 6.920 -2.171 11.157 1.00 86.12 68 THR A N 1
ATOM 502 C CA . THR A 1 68 ? 5.612 -2.840 11.138 1.00 86.12 68 THR A CA 1
ATOM 503 C C . THR A 1 68 ? 5.756 -4.289 10.677 1.00 86.12 68 THR A C 1
ATOM 505 O O . THR A 1 68 ? 6.234 -4.544 9.572 1.00 86.12 68 THR A O 1
ATOM 508 N N . ARG A 1 69 ? 5.326 -5.255 11.502 1.00 91.44 69 ARG A N 1
ATOM 509 C CA . ARG A 1 69 ? 5.390 -6.698 11.173 1.00 91.44 69 ARG A CA 1
ATOM 510 C C . ARG A 1 69 ? 4.275 -7.124 10.219 1.00 91.44 69 ARG A C 1
ATOM 512 O O . ARG A 1 69 ? 4.373 -8.152 9.555 1.00 91.44 69 ARG A O 1
ATOM 519 N N . GLU A 1 70 ? 3.232 -6.320 10.134 1.00 94.00 70 GLU A N 1
ATOM 520 C CA . GLU A 1 70 ? 2.049 -6.544 9.320 1.00 94.00 70 GLU A CA 1
ATOM 521 C C . GLU A 1 70 ? 2.364 -6.389 7.825 1.00 94.00 70 GLU A C 1
ATOM 523 O O . GLU A 1 70 ? 1.804 -7.107 7.003 1.00 94.00 70 GLU A O 1
ATOM 528 N N . VAL A 1 71 ? 3.326 -5.533 7.460 1.00 95.31 71 VAL A N 1
ATOM 529 C CA . VAL A 1 71 ? 3.759 -5.364 6.062 1.00 95.31 71 VAL A CA 1
ATOM 530 C C . VAL A 1 71 ? 4.400 -6.638 5.489 1.00 95.31 71 VAL A C 1
ATOM 532 O O . VAL A 1 71 ? 3.915 -7.121 4.466 1.00 95.31 71 VAL A O 1
ATOM 535 N N . PRO A 1 72 ? 5.430 -7.253 6.107 1.00 95.06 72 PRO A N 1
ATOM 536 C CA . PRO A 1 72 ? 5.991 -8.499 5.587 1.00 95.06 72 PRO A CA 1
ATOM 537 C C . PRO A 1 72 ? 5.010 -9.681 5.663 1.00 95.06 72 PRO A C 1
ATOM 539 O O . PRO A 1 72 ? 5.170 -10.649 4.922 1.00 95.06 72 PRO A O 1
ATOM 542 N N . LEU A 1 73 ? 3.993 -9.638 6.534 1.00 95.00 73 LEU A N 1
ATOM 543 C CA . LEU A 1 73 ? 2.889 -10.606 6.516 1.00 95.00 73 LEU A CA 1
ATOM 544 C C . LEU A 1 73 ? 1.994 -10.416 5.289 1.00 95.00 73 LEU A C 1
ATOM 546 O O . LEU A 1 73 ? 1.710 -11.393 4.602 1.00 95.00 73 LEU A O 1
ATOM 550 N N . LEU A 1 74 ? 1.607 -9.173 4.993 1.00 96.06 74 LEU A N 1
ATOM 551 C CA . LEU A 1 74 ? 0.810 -8.825 3.820 1.00 96.06 74 LEU A CA 1
ATOM 552 C C . LEU A 1 74 ? 1.524 -9.205 2.517 1.00 96.06 74 LEU A C 1
ATOM 554 O O . LEU A 1 74 ? 0.922 -9.846 1.663 1.00 96.06 74 LEU A O 1
ATOM 558 N N . VAL A 1 75 ? 2.807 -8.856 2.383 1.00 96.50 75 VAL A N 1
ATOM 559 C CA . VAL A 1 75 ? 3.626 -9.206 1.206 1.00 96.50 75 VAL A CA 1
ATOM 560 C C . VAL A 1 75 ? 3.767 -10.724 1.046 1.00 96.50 75 VAL A C 1
ATOM 562 O O . VAL A 1 75 ? 3.888 -11.222 -0.064 1.00 96.50 75 VAL A O 1
ATOM 565 N N . GLY A 1 76 ? 3.730 -11.470 2.150 1.00 95.69 76 GLY A N 1
ATOM 566 C CA . GLY A 1 76 ? 3.856 -12.925 2.157 1.00 95.69 76 GLY A CA 1
ATOM 567 C C . GLY A 1 76 ? 2.638 -13.714 1.693 1.00 95.69 76 GLY A C 1
ATOM 568 O O . GLY A 1 76 ? 2.704 -14.945 1.684 1.00 95.69 76 GLY A O 1
ATOM 569 N N . ARG A 1 77 ? 1.522 -13.049 1.399 1.00 96.69 77 ARG A N 1
ATOM 570 C CA . ARG A 1 77 ? 0.270 -13.703 1.026 1.00 96.69 77 ARG A CA 1
ATOM 571 C C . ARG A 1 77 ? 0.277 -14.151 -0.429 1.00 96.69 77 ARG A C 1
ATOM 573 O O . ARG A 1 77 ? 0.759 -13.446 -1.303 1.00 96.69 77 ARG A O 1
ATOM 580 N N . GLU A 1 78 ? -0.304 -15.319 -0.686 1.00 95.25 78 GLU A N 1
ATOM 581 C CA . GLU A 1 78 ? -0.353 -15.896 -2.036 1.00 95.25 78 GLU A CA 1
ATOM 582 C C . GLU A 1 78 ? -1.349 -15.187 -2.959 1.00 95.25 78 GLU A C 1
ATOM 584 O O . GLU A 1 78 ? -1.191 -15.221 -4.175 1.00 95.25 78 GLU A O 1
ATOM 589 N N . ASP A 1 79 ? -2.358 -14.534 -2.386 1.00 96.44 79 ASP A N 1
ATOM 590 C CA . ASP A 1 79 ? -3.385 -13.779 -3.101 1.00 96.44 79 ASP A CA 1
ATOM 591 C C . ASP A 1 79 ? -3.036 -12.289 -3.273 1.00 96.44 79 ASP A C 1
ATOM 593 O O . ASP A 1 79 ? -3.875 -11.506 -3.719 1.00 96.44 79 ASP A O 1
ATOM 597 N N . VAL A 1 80 ? -1.801 -11.893 -2.940 1.00 98.31 80 VAL A N 1
ATOM 598 C CA . VAL A 1 80 ? -1.314 -10.514 -3.049 1.00 98.31 80 VAL A CA 1
ATOM 599 C C . VAL A 1 80 ? -0.200 -10.421 -4.085 1.00 98.31 80 VAL A C 1
ATOM 601 O O . VAL A 1 80 ? 0.856 -11.032 -3.952 1.00 98.31 80 VAL A O 1
ATOM 604 N N . GLU A 1 81 ? -0.399 -9.576 -5.095 1.00 98.50 81 GLU A N 1
ATOM 605 C CA . GLU A 1 81 ? 0.671 -9.182 -6.010 1.00 98.50 81 GLU A CA 1
ATOM 606 C C . GLU A 1 81 ? 1.601 -8.177 -5.313 1.00 98.50 81 GLU A C 1
ATOM 608 O O . GLU A 1 81 ? 1.200 -7.047 -5.012 1.00 98.50 81 GLU A O 1
ATOM 613 N N . ALA A 1 82 ? 2.848 -8.575 -5.059 1.00 97.94 82 ALA A N 1
ATOM 614 C CA . ALA A 1 82 ? 3.831 -7.749 -4.366 1.00 97.94 82 ALA A CA 1
ATOM 615 C C . ALA A 1 82 ? 4.858 -7.156 -5.336 1.00 97.94 82 ALA A C 1
ATOM 617 O O . ALA A 1 82 ? 5.658 -7.870 -5.941 1.00 97.94 82 ALA A O 1
ATOM 618 N N . ILE A 1 83 ? 4.865 -5.831 -5.456 1.00 97.88 83 ILE A N 1
ATOM 619 C CA . ILE A 1 83 ? 5.778 -5.084 -6.325 1.00 97.88 83 ILE A CA 1
ATOM 620 C C . ILE A 1 83 ? 6.698 -4.250 -5.439 1.00 97.88 83 ILE A C 1
ATOM 622 O O . ILE A 1 83 ? 6.216 -3.397 -4.699 1.00 97.88 83 ILE A O 1
ATOM 626 N N . VAL A 1 84 ? 8.011 -4.462 -5.519 1.00 96.44 84 VAL A N 1
ATOM 627 C CA . VAL A 1 84 ? 9.008 -3.651 -4.796 1.00 96.44 84 VAL A CA 1
ATOM 628 C C . VAL A 1 84 ? 9.699 -2.724 -5.786 1.00 96.44 84 VAL A C 1
ATOM 630 O O . VAL A 1 84 ? 10.228 -3.184 -6.792 1.00 96.44 84 VAL A O 1
ATOM 633 N N . VAL A 1 85 ? 9.668 -1.419 -5.537 1.00 95.56 85 VAL A N 1
ATOM 634 C CA . VAL A 1 85 ? 10.116 -0.406 -6.498 1.00 95.56 85 VAL A CA 1
ATOM 635 C C . VAL A 1 85 ? 11.477 0.157 -6.112 1.00 95.56 85 VAL A C 1
ATOM 637 O O . VAL A 1 85 ? 11.685 0.589 -4.978 1.00 95.56 85 VAL A O 1
ATOM 640 N N . GLY A 1 86 ? 12.368 0.227 -7.101 1.00 83.50 86 GLY A N 1
ATOM 641 C CA . GLY A 1 86 ? 13.692 0.829 -6.966 1.00 83.50 86 GLY A CA 1
ATOM 642 C C . GLY A 1 86 ? 14.735 -0.092 -6.330 1.00 83.50 86 GLY A C 1
ATOM 643 O O . GLY A 1 86 ? 14.457 -1.223 -5.939 1.00 83.50 86 GLY A O 1
ATOM 644 N N . SER A 1 87 ? 15.969 0.408 -6.261 1.00 67.50 87 SER A N 1
ATOM 645 C CA . SER A 1 87 ? 17.055 -0.223 -5.511 1.00 67.50 87 SER A CA 1
ATOM 646 C C . SER A 1 87 ? 17.086 0.375 -4.115 1.00 67.50 87 SER A C 1
ATOM 648 O O . SER A 1 87 ? 17.050 1.594 -3.959 1.00 67.50 87 SER A O 1
ATOM 650 N N . THR A 1 88 ? 17.189 -0.471 -3.103 1.00 62.41 88 THR A N 1
ATOM 651 C CA . THR A 1 88 ? 17.264 -0.021 -1.717 1.00 62.41 88 THR A CA 1
ATOM 652 C C . THR A 1 88 ? 18.689 0.319 -1.257 1.00 62.41 88 THR A C 1
ATOM 654 O O . THR A 1 88 ? 18.904 0.620 -0.086 1.00 62.41 88 THR A O 1
ATOM 657 N N . GLY A 1 89 ? 19.687 0.259 -2.154 1.00 61.88 89 GLY A N 1
ATOM 658 C CA . GLY A 1 89 ? 21.098 0.511 -1.822 1.00 61.88 89 GLY A CA 1
ATOM 659 C C . GLY A 1 89 ? 21.701 -0.473 -0.806 1.00 61.88 89 GLY A C 1
ATOM 660 O O . GLY A 1 89 ? 22.816 -0.256 -0.336 1.00 61.88 89 GLY A O 1
ATOM 661 N N . GLY A 1 90 ? 20.972 -1.542 -0.473 1.00 70.62 90 GLY A N 1
ATOM 662 C CA . GLY A 1 90 ? 21.309 -2.553 0.524 1.00 70.62 90 GLY A CA 1
ATOM 663 C C . GLY A 1 90 ? 20.690 -3.904 0.161 1.00 70.62 90 GLY A C 1
ATOM 664 O O . GLY A 1 90 ? 20.552 -4.221 -1.017 1.00 70.62 90 GLY A O 1
ATOM 665 N N . GLU A 1 91 ? 20.330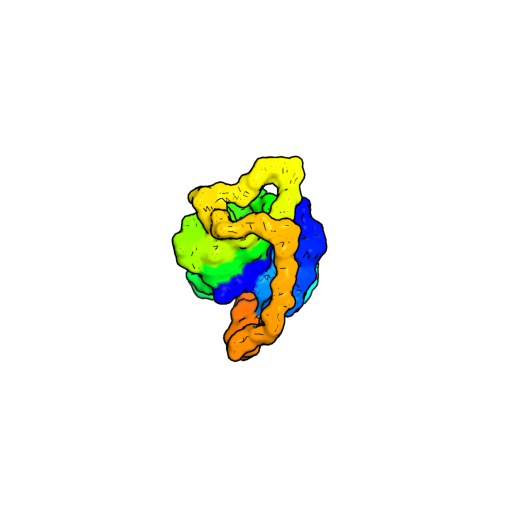 -4.706 1.165 1.00 79.94 91 GLU A N 1
ATOM 666 C CA . GLU A 1 91 ? 19.649 -5.990 0.947 1.00 79.94 91 GLU A CA 1
ATOM 667 C C . GLU A 1 91 ? 18.299 -5.781 0.251 1.00 79.94 91 GLU A C 1
ATOM 669 O O . GLU A 1 91 ? 17.576 -4.835 0.559 1.00 79.94 91 GLU A O 1
ATOM 674 N N . ASP A 1 92 ? 17.928 -6.658 -0.676 1.00 84.62 92 ASP A N 1
ATOM 675 C CA . ASP A 1 92 ? 16.619 -6.579 -1.313 1.00 84.62 92 ASP A CA 1
ATOM 676 C C . ASP A 1 92 ? 15.509 -6.859 -0.295 1.00 84.62 92 ASP A C 1
ATOM 678 O O . ASP A 1 92 ? 15.521 -7.861 0.419 1.00 84.62 92 ASP A O 1
ATOM 682 N N . TYR A 1 93 ? 14.493 -5.994 -0.249 1.00 90.62 93 TYR A N 1
ATOM 683 C CA . TYR A 1 93 ? 13.293 -6.295 0.524 1.00 90.62 93 TYR A CA 1
ATOM 684 C C . TYR A 1 93 ? 12.562 -7.476 -0.130 1.00 90.62 93 TYR A C 1
ATOM 686 O O . TYR A 1 93 ? 11.960 -7.313 -1.194 1.00 90.62 93 TYR A O 1
ATOM 694 N N . ASP A 1 94 ? 12.649 -8.673 0.455 1.00 92.19 94 ASP A N 1
ATOM 695 C CA . ASP A 1 94 ? 11.958 -9.885 -0.016 1.00 92.19 94 ASP A CA 1
ATOM 696 C C . ASP A 1 94 ? 11.387 -10.732 1.129 1.00 92.19 94 ASP A C 1
ATOM 698 O O . ASP A 1 94 ? 11.778 -11.889 1.339 1.00 92.19 94 ASP A O 1
ATOM 702 N N . PRO A 1 95 ? 10.480 -10.171 1.943 1.00 91.69 95 PRO A N 1
ATOM 703 C CA . PRO A 1 95 ? 9.921 -10.936 3.039 1.00 91.69 95 PRO A CA 1
ATOM 704 C C . PRO A 1 95 ? 9.193 -12.168 2.494 1.00 91.69 95 PRO A C 1
ATOM 706 O O . PRO A 1 95 ? 8.334 -12.079 1.617 1.00 91.69 95 PRO A O 1
ATOM 709 N N . ARG A 1 96 ? 9.534 -13.331 3.060 1.00 91.12 96 ARG A N 1
ATOM 710 C CA . ARG A 1 96 ? 8.924 -14.634 2.741 1.00 91.12 96 ARG A CA 1
ATOM 711 C C . ARG A 1 96 ? 9.121 -15.087 1.286 1.00 91.12 96 ARG A C 1
ATOM 713 O O . ARG A 1 96 ? 8.464 -16.047 0.893 1.00 91.12 96 ARG A O 1
ATOM 720 N N . HIS A 1 97 ? 10.024 -14.458 0.526 1.00 93.69 97 HIS A N 1
ATOM 721 C CA . HIS A 1 97 ? 10.303 -14.790 -0.878 1.00 93.69 97 HIS A CA 1
ATOM 722 C C . HIS A 1 97 ? 9.054 -14.731 -1.776 1.00 93.69 97 HIS A C 1
ATOM 724 O O . HIS A 1 97 ? 8.825 -15.614 -2.604 1.00 93.69 97 HIS A O 1
ATOM 730 N N . ARG A 1 98 ? 8.197 -13.722 -1.558 1.00 95.44 98 ARG A N 1
ATOM 731 C CA . ARG A 1 98 ? 6.910 -13.553 -2.262 1.00 95.44 98 ARG A CA 1
A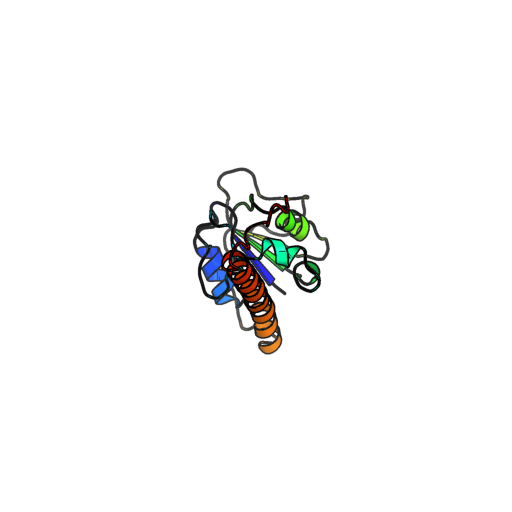TOM 732 C C . ARG A 1 98 ? 6.831 -12.304 -3.134 1.00 95.44 98 ARG A C 1
ATOM 734 O O . ARG A 1 98 ? 5.782 -12.046 -3.722 1.00 95.44 98 ARG A O 1
ATOM 741 N N . VAL A 1 99 ? 7.919 -11.549 -3.278 1.00 95.94 99 VAL A N 1
ATOM 742 C CA . VAL A 1 99 ? 7.934 -10.409 -4.202 1.00 95.94 99 VAL A CA 1
ATOM 743 C C . VAL A 1 99 ? 7.755 -10.895 -5.641 1.00 95.94 99 VAL A C 1
ATOM 745 O O . VAL A 1 99 ? 8.536 -11.691 -6.154 1.00 95.94 99 VAL A O 1
ATOM 748 N N . THR A 1 100 ? 6.707 -10.400 -6.296 1.00 96.88 100 THR A N 1
ATOM 749 C CA . THR A 1 100 ? 6.305 -10.778 -7.656 1.00 96.88 100 THR A CA 1
ATOM 750 C C . THR A 1 100 ? 7.111 -10.033 -8.719 1.00 96.88 100 THR A C 1
ATOM 752 O O . THR A 1 100 ? 7.421 -10.598 -9.767 1.00 96.88 100 THR A O 1
ATOM 755 N N . ALA A 1 101 ? 7.458 -8.765 -8.474 1.00 95.81 101 ALA A N 1
ATOM 756 C CA . ALA A 1 101 ? 8.208 -7.947 -9.425 1.00 95.81 101 ALA A CA 1
ATOM 757 C C . ALA A 1 101 ? 9.062 -6.870 -8.741 1.00 95.81 101 ALA A C 1
ATOM 759 O O . ALA A 1 101 ? 8.704 -6.356 -7.680 1.00 95.81 101 ALA A O 1
ATOM 760 N N . ARG A 1 102 ? 10.170 -6.497 -9.401 1.00 95.25 102 ARG A N 1
ATOM 761 C CA . ARG A 1 102 ? 11.123 -5.470 -8.941 1.00 95.25 102 ARG A CA 1
ATOM 762 C C . ARG A 1 102 ? 11.435 -4.411 -10.008 1.00 95.25 102 ARG A C 1
ATOM 764 O O . ARG A 1 102 ? 12.547 -4.381 -10.537 1.00 95.25 102 ARG A O 1
ATOM 771 N N . PRO A 1 103 ? 10.462 -3.585 -10.427 1.00 95.31 103 PRO A N 1
ATOM 772 C CA . PRO A 1 103 ? 10.719 -2.546 -11.415 1.00 95.31 103 PRO A CA 1
ATOM 773 C C . PRO A 1 103 ? 11.558 -1.401 -10.829 1.00 95.31 103 PRO A C 1
ATOM 775 O O . PRO A 1 103 ? 11.430 -1.041 -9.661 1.00 95.31 103 PRO A O 1
ATOM 778 N N . ALA A 1 104 ? 12.355 -0.748 -11.677 1.00 92.31 104 ALA A N 1
ATOM 779 C CA . ALA A 1 104 ? 13.078 0.465 -11.287 1.00 92.31 104 ALA A CA 1
ATOM 780 C C . ALA A 1 104 ? 12.134 1.651 -10.999 1.00 92.31 104 ALA A C 1
ATOM 782 O O . ALA A 1 104 ? 12.464 2.516 -10.195 1.00 92.31 104 ALA A O 1
ATOM 783 N N . ALA A 1 105 ? 10.968 1.693 -11.653 1.00 92.50 105 ALA A N 1
ATOM 784 C CA . ALA A 1 105 ? 9.953 2.725 -11.471 1.00 92.50 105 ALA A CA 1
ATOM 785 C C . ALA A 1 105 ? 8.555 2.197 -11.823 1.00 92.50 105 ALA A C 1
ATOM 787 O O . ALA A 1 105 ? 8.408 1.289 -12.644 1.00 92.50 105 ALA A O 1
ATOM 788 N N . VAL A 1 106 ? 7.522 2.808 -11.240 1.00 95.88 106 VAL A N 1
ATOM 789 C CA . VAL A 1 106 ? 6.107 2.503 -11.496 1.00 95.88 106 VAL A CA 1
ATOM 790 C C . VAL A 1 106 ? 5.363 3.798 -11.806 1.00 95.88 106 VAL A C 1
ATOM 792 O O . VAL A 1 106 ? 5.675 4.848 -11.253 1.00 95.88 106 VAL A O 1
ATOM 795 N N . ARG A 1 107 ? 4.367 3.725 -12.694 1.00 95.56 107 ARG A N 1
ATOM 796 C CA . ARG A 1 107 ? 3.456 4.835 -12.999 1.00 95.56 107 ARG A CA 1
ATOM 797 C C . ARG A 1 107 ? 2.025 4.334 -13.136 1.00 95.56 107 ARG A C 1
ATOM 799 O O . ARG A 1 107 ? 1.798 3.219 -13.604 1.00 95.56 107 ARG A O 1
ATOM 806 N N . VAL A 1 108 ? 1.068 5.186 -12.792 1.00 96.00 108 VAL A N 1
ATOM 807 C CA . VAL A 1 108 ? -0.361 4.926 -13.007 1.00 96.00 108 VAL A CA 1
ATOM 808 C C . VAL A 1 108 ? -0.722 5.240 -14.457 1.00 96.00 108 VAL A C 1
ATOM 810 O O . VAL A 1 108 ? -0.264 6.236 -15.018 1.00 96.00 108 VAL A O 1
ATOM 813 N N . VAL A 1 109 ? -1.522 4.377 -15.084 1.00 94.62 109 VAL A N 1
ATOM 814 C CA . VAL A 1 109 ? -1.963 4.539 -16.475 1.00 94.62 109 VAL A CA 1
ATOM 815 C C . VAL A 1 109 ? -3.465 4.327 -16.560 1.00 94.62 109 VAL A C 1
ATOM 817 O O . VAL A 1 109 ? -3.977 3.334 -16.052 1.00 94.62 109 VAL A O 1
ATOM 820 N N . GLY A 1 110 ? -4.151 5.237 -17.250 1.00 91.88 110 GLY A N 1
ATOM 821 C CA . GLY A 1 110 ? -5.598 5.173 -17.426 1.00 91.88 110 GLY A CA 1
ATOM 822 C C . GLY A 1 110 ? -6.376 5.509 -16.153 1.00 91.88 110 GLY A C 1
ATOM 823 O O . GLY A 1 110 ? -5.823 5.970 -15.157 1.00 91.88 110 GLY A O 1
ATOM 824 N N . ALA A 1 111 ? -7.687 5.298 -16.222 1.00 89.94 111 ALA A N 1
ATOM 825 C CA . ALA A 1 111 ? -8.600 5.445 -15.096 1.00 89.94 111 ALA A CA 1
ATOM 826 C C . ALA A 1 111 ? -8.961 4.061 -14.526 1.00 89.94 111 ALA A C 1
ATOM 828 O O . ALA A 1 111 ? -8.940 3.075 -15.270 1.00 89.94 111 ALA A O 1
ATOM 829 N N . PRO A 1 112 ? -9.318 3.961 -13.232 1.00 91.50 112 PRO A N 1
ATOM 830 C CA . PRO A 1 112 ? -9.846 2.719 -12.680 1.00 91.50 112 PRO A CA 1
ATOM 831 C C . PRO A 1 112 ? -11.12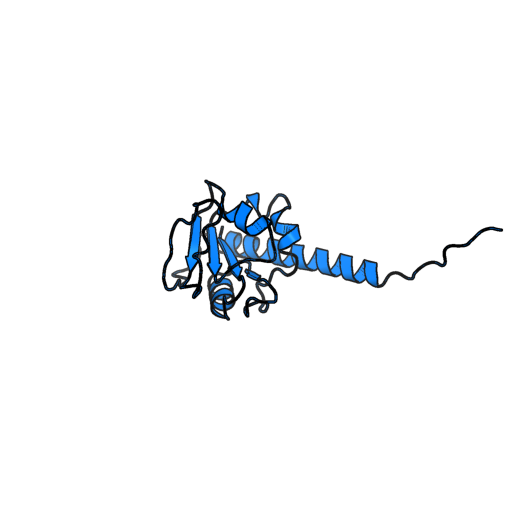4 2.304 -13.419 1.00 91.50 112 PRO A C 1
ATOM 833 O O . PRO A 1 112 ? -11.947 3.152 -13.764 1.00 91.50 112 PRO A O 1
ATOM 836 N N . ALA A 1 113 ? -11.306 0.995 -13.612 1.00 90.75 113 ALA A N 1
ATOM 837 C CA . ALA A 1 113 ? -12.494 0.443 -14.265 1.00 90.75 113 ALA A CA 1
ATOM 838 C C . ALA A 1 113 ? -13.795 0.814 -13.527 1.00 90.75 113 ALA A C 1
ATOM 840 O O . ALA A 1 113 ? -14.796 1.128 -14.164 1.00 90.75 113 ALA A O 1
ATOM 841 N N . ASP A 1 114 ? -13.755 0.839 -12.189 1.00 95.62 114 ASP A N 1
ATOM 842 C CA . ASP A 1 114 ? -14.821 1.369 -11.335 1.00 95.62 114 ASP A CA 1
ATOM 843 C C . ASP A 1 114 ? -14.279 2.523 -10.465 1.00 95.62 114 ASP A C 1
ATOM 845 O O . ASP A 1 114 ? -13.668 2.296 -9.412 1.00 95.62 114 ASP A O 1
ATOM 849 N N . PRO A 1 115 ? -14.501 3.788 -10.870 1.00 95.00 115 PRO A N 1
ATOM 850 C CA . PRO A 1 115 ? -14.095 4.950 -10.084 1.00 95.00 115 PRO A CA 1
ATOM 851 C C . PRO A 1 115 ? -14.792 5.064 -8.724 1.00 95.00 115 PRO A C 1
ATOM 853 O O . PRO A 1 115 ? -14.252 5.695 -7.813 1.00 95.00 115 PRO A O 1
ATOM 856 N N . ALA A 1 116 ? -15.999 4.514 -8.569 1.00 96.94 116 ALA A N 1
ATOM 857 C CA . ALA A 1 116 ? -16.730 4.578 -7.310 1.00 96.94 116 ALA A CA 1
ATOM 858 C C . ALA A 1 116 ? -16.161 3.585 -6.290 1.00 96.94 116 ALA A C 1
ATOM 860 O O . ALA A 1 116 ? -15.994 3.959 -5.127 1.00 96.94 116 ALA A O 1
ATOM 861 N N . ASP A 1 117 ? -15.817 2.363 -6.711 1.00 96.69 117 ASP A N 1
ATOM 862 C CA . ASP A 1 117 ? -15.105 1.413 -5.845 1.00 96.69 117 ASP A CA 1
ATOM 863 C C . ASP A 1 117 ? -13.708 1.925 -5.481 1.00 96.69 117 ASP A C 1
ATOM 865 O O . ASP A 1 117 ? -13.360 1.918 -4.303 1.00 96.69 117 ASP A O 1
ATOM 869 N N . ALA A 1 118 ? -12.961 2.490 -6.437 1.00 95.69 118 ALA A N 1
ATOM 870 C CA . ALA A 1 118 ? -11.645 3.074 -6.161 1.00 95.69 118 ALA A CA 1
ATOM 871 C C . ALA A 1 118 ? -11.705 4.186 -5.095 1.00 95.69 118 ALA A C 1
ATOM 873 O O . ALA A 1 118 ? -10.916 4.189 -4.148 1.00 95.69 118 ALA A O 1
ATOM 874 N N . ARG A 1 119 ? -12.688 5.096 -5.191 1.00 97.25 119 ARG A N 1
ATOM 875 C CA . ARG A 1 119 ? -12.908 6.134 -4.167 1.00 97.25 119 ARG A CA 1
ATOM 876 C C . ARG A 1 119 ? -13.313 5.550 -2.818 1.00 97.25 119 ARG A C 1
ATOM 878 O O . ARG A 1 119 ? -12.829 6.026 -1.794 1.00 97.25 119 ARG A O 1
ATOM 885 N N . ARG A 1 120 ? -14.195 4.543 -2.802 1.00 98.25 120 ARG A N 1
ATOM 886 C CA . ARG A 1 120 ? -14.592 3.861 -1.560 1.00 98.25 120 ARG A CA 1
ATOM 887 C C . ARG A 1 120 ? -13.398 3.191 -0.899 1.00 98.25 120 ARG A C 1
ATOM 889 O O . ARG A 1 120 ? -13.244 3.335 0.304 1.00 98.25 120 ARG A O 1
ATOM 896 N N . TRP A 1 121 ? -12.543 2.532 -1.678 1.00 98.31 121 TRP A N 1
ATOM 897 C CA . TRP A 1 121 ? -11.337 1.889 -1.177 1.00 98.31 121 TRP A CA 1
ATOM 898 C C . TRP A 1 121 ? -10.453 2.878 -0.417 1.00 98.31 121 TRP A C 1
ATOM 900 O O . TRP A 1 121 ? -10.254 2.699 0.779 1.00 98.31 121 TRP A O 1
ATOM 910 N N . LEU A 1 122 ? -10.007 3.966 -1.051 1.00 98.62 122 LEU A N 1
ATOM 911 C CA . LEU A 1 122 ? -9.210 4.991 -0.365 1.00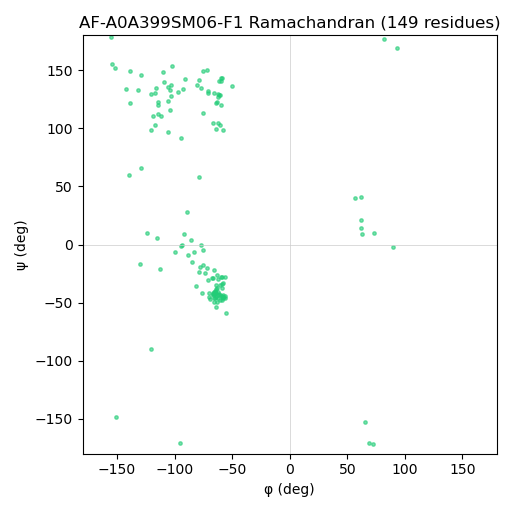 98.62 122 LEU A CA 1
ATOM 912 C C . LEU A 1 122 ? -9.955 5.608 0.829 1.00 98.62 122 LEU A C 1
ATOM 914 O O . LEU A 1 122 ? -9.386 5.753 1.912 1.00 98.62 122 LEU A O 1
ATOM 918 N N . GLY A 1 123 ? -11.234 5.947 0.637 1.00 98.38 123 GLY A N 1
ATOM 919 C CA . GLY A 1 123 ? -12.062 6.578 1.661 1.00 98.38 123 GLY A CA 1
ATOM 920 C C . GLY A 1 123 ? -12.169 5.745 2.937 1.00 98.38 123 GLY A C 1
ATOM 921 O O . GLY A 1 123 ? -12.007 6.294 4.023 1.00 98.38 123 GLY A O 1
ATOM 922 N N . THR A 1 124 ? -12.370 4.430 2.819 1.00 98.44 124 THR A N 1
ATOM 923 C CA . THR A 1 124 ? -12.451 3.511 3.964 1.00 98.44 124 THR A CA 1
ATOM 924 C C . THR A 1 124 ? -11.182 3.546 4.817 1.00 98.44 124 THR A C 1
ATOM 926 O O . THR A 1 124 ? -11.278 3.659 6.037 1.00 98.44 124 THR A O 1
ATOM 929 N N . TRP A 1 125 ? -10.000 3.514 4.198 1.00 98.69 125 TRP A N 1
ATOM 930 C CA . TRP A 1 125 ? -8.722 3.565 4.917 1.00 98.69 125 TRP A CA 1
ATOM 931 C C . TRP A 1 125 ? -8.491 4.899 5.625 1.00 98.69 125 TRP A C 1
ATOM 933 O O . TRP A 1 125 ? -8.181 4.923 6.817 1.00 98.69 125 TRP A O 1
ATOM 943 N N . VAL A 1 126 ? -8.668 6.013 4.910 1.00 98.44 126 VAL A N 1
ATOM 944 C CA . VAL A 1 126 ? -8.409 7.350 5.467 1.00 98.44 126 VAL A CA 1
ATOM 945 C C . VAL A 1 126 ? -9.399 7.682 6.585 1.00 98.44 126 VAL A C 1
ATOM 947 O O . VAL A 1 126 ? -8.992 8.200 7.623 1.00 98.44 126 VAL A O 1
ATOM 950 N N . GLN A 1 127 ? -10.686 7.363 6.414 1.00 98.12 127 GLN A N 1
ATOM 951 C CA . GLN A 1 127 ? -11.701 7.619 7.442 1.00 98.12 127 GLN A CA 1
ATOM 952 C C . GLN A 1 127 ? -11.458 6.784 8.700 1.00 98.12 127 GLN A C 1
ATOM 954 O O . GLN A 1 127 ? -11.471 7.334 9.798 1.00 98.12 127 GLN A O 1
ATOM 959 N N . ALA A 1 128 ? -11.176 5.487 8.551 1.00 98.38 128 ALA A N 1
ATOM 960 C CA . ALA A 1 128 ? -10.905 4.622 9.696 1.00 98.38 128 ALA A CA 1
ATOM 961 C C . ALA A 1 128 ? -9.632 5.040 10.445 1.00 98.38 128 ALA A C 1
ATOM 963 O O . ALA A 1 128 ? -9.615 5.049 11.672 1.00 98.38 128 ALA A O 1
ATOM 964 N N . SER A 1 129 ? -8.588 5.457 9.721 1.00 97.81 129 SER A N 1
ATOM 965 C CA . SER A 1 129 ? -7.372 5.971 10.354 1.00 97.81 129 SER A CA 1
ATOM 966 C C . SER A 1 129 ? -7.637 7.230 11.172 1.00 97.81 129 SER A C 1
ATOM 968 O O . SER A 1 129 ? -7.061 7.372 12.246 1.00 97.81 129 SER A O 1
ATOM 970 N N . ARG A 1 130 ? -8.473 8.146 10.671 1.00 96.56 130 ARG A N 1
ATOM 971 C CA . ARG A 1 130 ? -8.829 9.370 11.400 1.00 96.56 130 ARG A CA 1
ATOM 972 C C . ARG A 1 130 ? -9.638 9.063 12.650 1.00 96.56 130 ARG A C 1
ATOM 974 O O . ARG A 1 130 ? -9.302 9.589 13.696 1.00 96.56 130 ARG A O 1
ATOM 981 N N . ALA A 1 131 ? -10.610 8.157 12.561 1.00 97.44 131 ALA A N 1
ATOM 982 C CA . ALA A 1 131 ? -11.395 7.745 13.723 1.00 97.44 131 ALA A CA 1
ATOM 983 C C . ALA A 1 131 ? -10.503 7.214 14.862 1.00 97.44 131 ALA A C 1
ATOM 985 O O . ALA A 1 131 ? -10.658 7.637 16.000 1.00 97.44 131 ALA A O 1
ATOM 986 N N . ILE A 1 132 ? -9.507 6.376 14.543 1.00 96.88 132 ILE A N 1
ATOM 987 C CA . ILE A 1 132 ? -8.535 5.876 15.533 1.00 96.88 132 ILE A CA 1
ATOM 988 C C . ILE A 1 132 ? -7.742 7.026 16.174 1.00 96.88 132 ILE A C 1
ATOM 990 O O . ILE A 1 132 ? -7.525 7.036 17.384 1.00 96.88 132 ILE A O 1
ATOM 994 N N . LEU A 1 133 ? -7.293 7.999 15.374 1.00 94.38 133 LEU A N 1
ATOM 995 C CA . LEU A 1 133 ? -6.562 9.159 15.895 1.00 94.38 133 LEU A CA 1
ATOM 996 C C . LEU A 1 133 ? -7.438 10.045 16.786 1.00 94.38 133 LEU A C 1
ATOM 998 O O . LEU A 1 133 ? -6.975 10.504 17.831 1.00 94.38 133 LEU A O 1
ATOM 1002 N N . ASP A 1 134 ? -8.684 10.282 16.382 1.00 94.94 134 ASP A N 1
ATOM 1003 C CA . ASP A 1 134 ? -9.641 11.092 17.134 1.00 94.94 134 ASP A CA 1
ATOM 1004 C C . ASP A 1 134 ? -9.958 10.432 18.487 1.00 94.94 134 ASP A C 1
ATOM 1006 O O . ASP A 1 134 ? -9.957 11.105 19.520 1.00 94.94 134 ASP A O 1
ATOM 1010 N N . GLU A 1 135 ? -10.138 9.107 18.508 1.00 93.62 135 GLU A N 1
ATOM 1011 C CA . GLU A 1 135 ? -10.317 8.321 19.735 1.00 93.62 135 GLU A CA 1
ATOM 1012 C C . GLU A 1 135 ? -9.087 8.397 20.653 1.00 93.62 135 GLU A C 1
ATOM 1014 O O . GLU A 1 135 ? -9.228 8.654 21.851 1.00 93.62 135 GLU A O 1
ATOM 1019 N N . ALA A 1 136 ? -7.878 8.239 20.102 1.00 91.19 136 ALA A N 1
ATOM 1020 C CA . ALA A 1 136 ? -6.637 8.347 20.869 1.00 91.19 136 ALA A CA 1
ATOM 1021 C C . ALA A 1 136 ? -6.455 9.751 21.477 1.00 91.19 136 ALA A C 1
ATOM 1023 O O . ALA A 1 136 ? -6.135 9.883 22.659 1.00 91.19 136 ALA A O 1
ATOM 1024 N N . THR A 1 137 ? -6.738 10.795 20.695 1.00 91.06 137 THR A N 1
ATOM 1025 C CA . THR A 1 137 ? -6.651 12.195 21.138 1.00 91.06 137 THR A CA 1
ATOM 1026 C C . THR A 1 137 ? -7.669 12.498 22.240 1.00 91.06 137 THR A C 1
ATOM 1028 O O . THR A 1 137 ? -7.354 13.174 23.223 1.00 91.06 137 THR A O 1
ATOM 1031 N N . ALA A 1 138 ? -8.895 11.978 22.110 1.00 89.69 138 ALA A N 1
ATOM 1032 C CA . ALA A 1 138 ? -9.934 12.134 23.123 1.00 89.69 138 ALA A CA 1
ATOM 1033 C C . ALA A 1 138 ? -9.568 11.423 24.438 1.00 89.69 138 ALA A C 1
ATOM 1035 O O . ALA A 1 138 ? -9.796 11.981 25.512 1.00 89.69 138 ALA A O 1
ATOM 1036 N N . ALA A 1 139 ? -8.969 10.230 24.362 1.00 87.81 139 ALA A N 1
ATOM 1037 C CA . ALA A 1 139 ? -8.518 9.481 25.533 1.00 87.81 139 ALA A CA 1
ATOM 1038 C C . ALA A 1 139 ? -7.373 10.188 26.279 1.00 87.81 139 ALA A C 1
ATOM 1040 O O . ALA A 1 139 ? -7.390 10.243 27.507 1.00 87.81 139 ALA A O 1
ATOM 1041 N N . GLU A 1 140 ? -6.413 10.772 25.555 1.00 83.88 140 GLU A N 1
ATOM 1042 C CA . GLU A 1 140 ? -5.303 11.537 26.146 1.00 83.88 140 GLU A CA 1
ATOM 1043 C C . GLU A 1 140 ? -5.775 12.846 26.804 1.00 83.88 140 GLU A C 1
ATOM 1045 O O . GLU A 1 140 ? -5.203 13.301 27.793 1.00 83.88 140 GLU A O 1
ATOM 1050 N N . SER A 1 141 ? -6.866 13.425 26.297 1.00 80.12 141 SER A N 1
ATOM 1051 C CA . SER A 1 141 ? -7.452 14.667 26.817 1.00 80.12 141 SER A CA 1
ATOM 1052 C C . SER A 1 141 ? -8.378 14.460 28.028 1.00 80.12 141 SER A C 1
ATOM 1054 O O . SER A 1 141 ? -8.855 15.440 28.609 1.00 80.12 141 SER A O 1
ATOM 1056 N N . ALA A 1 142 ? -8.672 13.213 28.413 1.00 74.19 142 ALA A N 1
ATOM 1057 C CA . ALA A 1 142 ? -9.549 12.920 29.542 1.00 74.19 142 ALA A CA 1
ATOM 1058 C C . ALA A 1 142 ? -8.857 13.268 30.881 1.00 74.19 142 ALA A C 1
ATOM 1060 O O . ALA A 1 142 ? -7.721 12.851 31.113 1.00 74.19 142 ALA A O 1
ATOM 1061 N N . PRO A 1 143 ? -9.511 14.015 31.795 1.00 73.06 143 PRO A N 1
ATOM 1062 C CA . PRO A 1 143 ? -8.889 14.400 33.056 1.00 73.06 143 PRO A CA 1
ATOM 1063 C C . PRO A 1 143 ? -8.558 13.161 33.900 1.00 73.06 143 PRO A C 1
ATOM 1065 O O . PRO A 1 143 ? -9.428 12.323 34.142 1.00 73.06 143 PRO A O 1
ATOM 1068 N N . LEU A 1 144 ? -7.313 13.065 34.388 1.00 66.06 144 LEU A N 1
ATOM 1069 C CA . LEU A 1 144 ? -6.933 12.082 35.404 1.00 66.06 144 LEU A CA 1
ATOM 1070 C C . LEU A 1 144 ? -7.769 12.342 36.661 1.00 66.06 144 LEU A C 1
ATOM 1072 O O . LEU A 1 144 ? -7.500 13.276 37.418 1.00 66.06 144 LEU A O 1
ATOM 1076 N N . LEU A 1 145 ? -8.796 11.522 36.884 1.00 65.56 145 LEU A N 1
ATOM 1077 C CA . LEU A 1 145 ? -9.506 11.526 38.155 1.00 65.56 145 LEU A CA 1
ATOM 1078 C C . LEU A 1 145 ? -8.499 11.129 39.244 1.00 65.56 145 LEU A C 1
ATOM 1080 O O . LEU A 1 145 ? -7.839 10.097 39.090 1.00 65.56 145 LEU A O 1
ATOM 1084 N N . PRO A 1 146 ? -8.336 11.918 40.323 1.00 62.16 146 PRO A N 1
ATOM 1085 C CA . PRO A 1 146 ? -7.439 11.534 41.398 1.00 62.16 146 PRO A CA 1
ATOM 1086 C C . PRO A 1 146 ? -7.927 10.204 41.969 1.00 62.16 146 PRO A C 1
ATOM 1088 O O . PRO A 1 146 ? -9.066 10.106 42.431 1.00 62.16 146 PRO A O 1
ATOM 1091 N N . SER A 1 147 ? -7.073 9.179 41.916 1.00 61.38 147 SER A N 1
ATOM 1092 C CA . SER A 1 147 ? -7.302 7.906 42.594 1.00 61.38 147 SER A CA 1
ATOM 1093 C C . SER A 1 147 ? -7.469 8.202 44.078 1.00 61.38 147 SER A C 1
ATOM 1095 O O . SER A 1 147 ? -6.495 8.442 44.790 1.00 61.38 147 SER A O 1
ATOM 1097 N N . GLY A 1 148 ? -8.719 8.269 44.530 1.00 55.91 148 GLY A N 1
ATOM 1098 C CA . GLY A 1 148 ? -9.048 8.475 45.927 1.00 55.91 148 GLY A CA 1
ATOM 1099 C C . GLY A 1 148 ? -8.545 7.288 46.732 1.00 55.91 148 GLY A C 1
ATOM 1100 O O . GLY A 1 148 ? -9.199 6.248 46.779 1.00 55.91 148 GLY A O 1
ATOM 1101 N N . THR A 1 149 ? -7.388 7.439 47.372 1.00 60.38 149 THR A N 1
ATOM 1102 C CA . THR A 1 149 ? -6.998 6.587 48.494 1.00 60.38 149 THR A CA 1
ATOM 1103 C C . THR A 1 149 ? -8.026 6.827 49.592 1.00 60.38 149 THR A C 1
ATOM 1105 O O . THR A 1 149 ? -8.049 7.886 50.217 1.00 60.38 149 THR A O 1
ATOM 1108 N N . THR A 1 150 ? -8.933 5.871 49.762 1.00 53.38 150 THR A N 1
ATOM 1109 C CA . THR A 1 150 ? -9.856 5.854 50.899 1.00 53.38 150 THR A CA 1
ATOM 1110 C C . THR A 1 150 ? -9.060 5.370 52.123 1.00 53.38 150 THR A C 1
ATOM 1112 O O . THR A 1 150 ? -8.260 4.448 51.951 1.00 53.38 150 THR A O 1
ATOM 1115 N N . PRO A 1 151 ? -9.193 6.033 53.290 1.00 64.00 151 PRO A N 1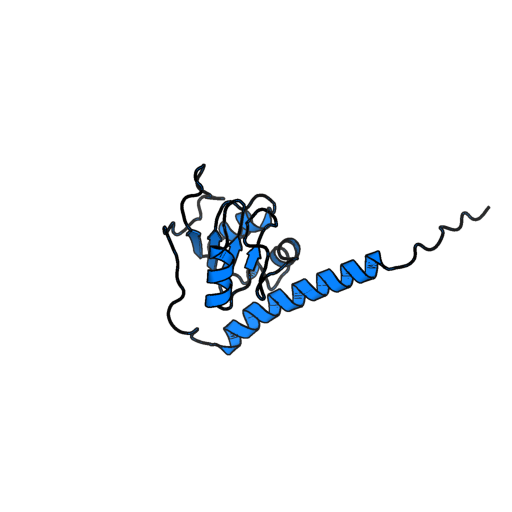
ATOM 1116 C CA . PRO A 1 151 ? -8.317 5.858 54.455 1.00 64.00 151 PRO A CA 1
ATOM 1117 C C . PRO A 1 151 ? -8.418 4.493 55.142 1.00 64.00 151 PRO A C 1
ATOM 1119 O O . PRO A 1 151 ? -9.466 3.823 55.002 1.00 64.00 151 PRO A O 1
#